Protein AF-A0AAU7XBS5-F1 (afdb_monomer)

Solvent-accessible surface area (backbone atoms only — not comparable to full-atom values): 9565 Å² total; per-residue (Å²): 135,87,84,81,79,91,78,88,81,84,84,88,83,81,81,91,76,91,73,89,73,78,77,72,75,70,88,70,73,75,81,77,74,79,76,62,47,60,92,91,38,36,8,32,18,42,87,87,66,48,69,37,46,34,74,40,34,39,83,64,14,34,89,61,38,73,74,49,20,49,81,36,81,52,36,74,56,55,81,70,43,71,57,20,38,37,39,20,84,89,46,68,73,46,65,70,28,26,49,76,75,42,65,2,28,28,34,81,87,74,43,65,39,47,71,92,43,35,53,80,63,23,36,68,46,44,53,58,60,26,44,75,70,60,53,66,93,80,34,48,27,61,67,50,36,52,52,54,58,68,68,47,81,78,85,126

Structure (mmCIF, N/CA/C/O backbone):
data_AF-A0AAU7XBS5-F1
#
_entry.id   AF-A0AAU7XBS5-F1
#
loop_
_atom_site.group_PDB
_atom_site.id
_atom_site.type_symbol
_atom_site.label_atom_id
_atom_site.label_alt_id
_atom_site.label_comp_id
_atom_site.label_asym_id
_atom_site.label_entity_id
_atom_site.label_seq_id
_atom_site.pdbx_PDB_ins_code
_atom_site.Cartn_x
_atom_site.Cartn_y
_atom_site.Cartn_z
_atom_site.occupancy
_atom_site.B_iso_or_equiv
_atom_site.auth_seq_id
_atom_site.auth_comp_id
_atom_site.auth_asym_id
_atom_site.auth_atom_id
_atom_site.pdbx_PDB_model_num
ATOM 1 N N . MET A 1 1 ? 39.151 36.891 -82.328 1.00 40.56 1 MET A N 1
ATOM 2 C CA . MET A 1 1 ? 38.455 35.587 -82.384 1.00 40.56 1 MET A CA 1
ATOM 3 C C . MET A 1 1 ? 39.120 34.637 -81.403 1.00 40.56 1 MET A C 1
ATOM 5 O O . MET A 1 1 ? 40.286 34.297 -81.570 1.00 40.56 1 MET A O 1
ATOM 9 N N . SER A 1 2 ? 38.404 34.318 -80.329 1.00 41.19 2 SER A N 1
ATOM 10 C CA . SER A 1 2 ? 38.830 33.485 -79.204 1.00 41.19 2 SER A CA 1
ATOM 11 C C . SER A 1 2 ? 39.140 32.050 -79.640 1.00 41.19 2 SER A C 1
ATOM 13 O O . SER A 1 2 ? 38.359 31.449 -80.374 1.00 41.19 2 SER A O 1
ATOM 15 N N . ARG A 1 3 ? 40.252 31.477 -79.166 1.00 49.91 3 ARG A N 1
ATOM 16 C CA . ARG A 1 3 ? 40.487 30.025 -79.229 1.00 49.91 3 ARG A CA 1
ATOM 17 C C . ARG A 1 3 ? 39.811 29.347 -78.037 1.00 49.91 3 ARG A C 1
ATOM 19 O O . ARG A 1 3 ? 40.033 29.784 -76.910 1.00 49.91 3 ARG A O 1
ATOM 26 N N . PRO A 1 4 ? 39.086 28.244 -78.267 1.00 50.53 4 PRO A N 1
ATOM 27 C CA . PRO A 1 4 ? 39.182 27.104 -77.351 1.00 50.53 4 PRO A CA 1
ATOM 28 C C . PRO A 1 4 ? 39.165 25.757 -78.132 1.00 50.53 4 PRO A C 1
ATOM 30 O O . PRO A 1 4 ? 39.199 25.759 -79.359 1.00 50.53 4 PRO A O 1
ATOM 33 N N . PRO A 1 5 ? 39.207 24.584 -77.477 1.00 49.72 5 PRO A N 1
ATOM 34 C CA . PRO A 1 5 ? 40.423 23.943 -76.988 1.00 49.72 5 PRO A CA 1
ATOM 35 C C . PRO A 1 5 ? 40.700 22.581 -77.666 1.00 49.72 5 PRO A C 1
ATOM 37 O O . PRO A 1 5 ? 39.800 21.902 -78.157 1.00 49.72 5 PRO A O 1
ATOM 40 N N . ARG A 1 6 ? 41.964 22.131 -77.631 1.00 49.50 6 ARG A N 1
ATOM 41 C CA . ARG A 1 6 ? 42.356 20.769 -78.041 1.00 49.50 6 ARG A CA 1
ATOM 42 C C . ARG A 1 6 ? 41.86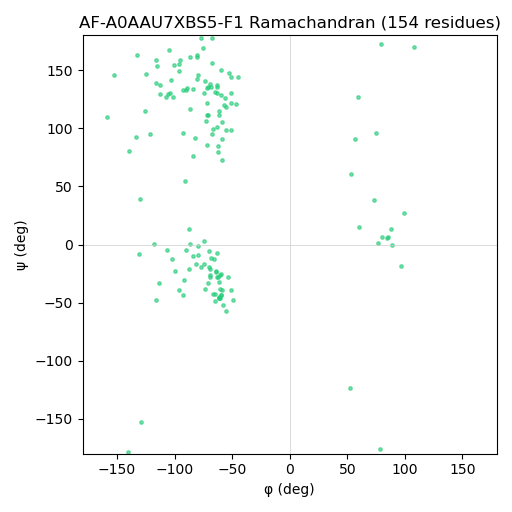6 19.751 -77.005 1.00 49.50 6 ARG A C 1
ATOM 44 O O . ARG A 1 6 ? 42.418 19.688 -75.909 1.00 49.50 6 ARG A O 1
ATOM 51 N N . ARG A 1 7 ? 40.889 18.914 -77.363 1.00 48.78 7 ARG A N 1
ATOM 52 C CA . ARG A 1 7 ? 40.600 17.664 -76.644 1.00 48.78 7 ARG A CA 1
ATOM 53 C C . ARG A 1 7 ? 41.488 16.558 -77.210 1.00 48.78 7 ARG A C 1
ATOM 55 O O . ARG A 1 7 ? 41.395 16.230 -78.389 1.00 48.78 7 ARG A O 1
ATOM 62 N N . ARG A 1 8 ? 42.369 16.008 -76.369 1.00 48.31 8 ARG A N 1
ATOM 63 C CA . ARG A 1 8 ? 43.066 14.750 -76.655 1.00 48.31 8 ARG A CA 1
ATOM 64 C C . ARG A 1 8 ? 42.055 13.616 -76.527 1.00 48.31 8 ARG A C 1
ATOM 66 O O . ARG A 1 8 ? 41.464 13.437 -75.468 1.00 48.31 8 ARG A O 1
ATOM 73 N N . ILE A 1 9 ? 41.888 12.875 -77.611 1.00 55.31 9 ILE A N 1
ATOM 74 C CA . ILE A 1 9 ? 41.248 11.564 -77.648 1.00 55.31 9 ILE A CA 1
ATOM 75 C C . ILE A 1 9 ? 42.388 10.563 -77.819 1.00 55.31 9 ILE A C 1
ATOM 77 O O . ILE A 1 9 ? 43.228 10.736 -78.702 1.00 55.31 9 ILE A O 1
ATOM 81 N N . SER A 1 10 ? 42.441 9.531 -76.984 1.00 47.09 10 SER A N 1
ATOM 82 C CA . SER A 1 10 ? 43.158 8.290 -77.286 1.00 47.09 10 SER A CA 1
ATOM 83 C C . SER A 1 10 ? 42.508 7.122 -76.538 1.00 47.09 10 SER A C 1
ATOM 85 O O . SER A 1 10 ? 41.927 7.350 -75.477 1.00 47.09 10 SER A O 1
ATOM 87 N N . PRO A 1 11 ? 42.510 5.920 -77.141 1.00 49.72 11 PRO A N 1
ATOM 88 C CA . PRO A 1 11 ? 41.296 5.121 -77.239 1.00 49.72 11 PRO A CA 1
ATOM 89 C C . PRO A 1 11 ? 41.570 3.675 -76.731 1.00 49.72 11 PRO A C 1
ATOM 91 O O . PRO A 1 11 ? 42.374 3.528 -75.814 1.00 49.72 11 PRO A O 1
ATOM 94 N N . PRO A 1 12 ? 40.874 2.613 -77.174 1.00 54.97 12 PRO A N 1
ATOM 95 C CA . PRO A 1 12 ? 40.149 1.724 -76.275 1.00 54.97 12 PRO A CA 1
ATOM 96 C C . PRO A 1 12 ? 40.762 0.317 -76.236 1.00 54.97 12 PRO A C 1
ATOM 98 O O . PRO A 1 12 ? 40.910 -0.325 -77.270 1.00 54.97 12 PRO A O 1
ATOM 101 N N . CYS A 1 13 ? 41.030 -0.229 -75.054 1.00 37.59 13 CYS A N 1
ATOM 102 C CA . CYS A 1 13 ? 41.366 -1.647 -74.932 1.00 37.59 13 CYS A CA 1
ATOM 103 C C . CYS A 1 13 ? 40.381 -2.352 -74.005 1.00 37.59 13 CYS A C 1
ATOM 105 O O . CYS A 1 13 ? 40.523 -2.340 -72.791 1.00 37.59 13 CYS A O 1
ATOM 107 N N . LEU A 1 14 ? 39.387 -2.938 -74.674 1.00 43.91 14 LEU A N 1
ATOM 108 C CA . LEU A 1 14 ? 38.898 -4.304 -74.504 1.00 43.91 14 LEU A CA 1
ATOM 109 C C . LEU A 1 14 ? 38.346 -4.774 -73.146 1.00 43.91 14 LEU A C 1
ATOM 111 O O . LEU A 1 14 ? 39.038 -4.860 -72.142 1.00 43.91 14 LEU A O 1
ATOM 115 N N . ALA A 1 15 ? 37.124 -5.300 -73.283 1.00 42.00 15 ALA A N 1
ATOM 116 C CA . ALA A 1 15 ? 36.500 -6.385 -72.529 1.00 42.00 15 ALA A CA 1
ATOM 117 C C . ALA A 1 15 ? 36.033 -6.033 -71.105 1.00 42.00 15 ALA A C 1
ATOM 119 O O . ALA A 1 15 ? 36.795 -5.974 -70.153 1.00 42.00 15 ALA A O 1
ATOM 120 N N . ALA A 1 16 ? 34.758 -5.688 -70.920 1.00 42.62 16 ALA A N 1
ATOM 121 C CA . ALA A 1 16 ? 33.634 -6.632 -70.875 1.00 42.62 16 ALA A CA 1
ATOM 122 C C . ALA A 1 16 ? 33.809 -7.718 -69.802 1.00 42.62 16 ALA A C 1
ATOM 124 O O . ALA A 1 16 ? 34.301 -8.805 -70.076 1.00 42.62 16 ALA A O 1
ATOM 125 N N . ALA A 1 17 ? 33.313 -7.436 -68.600 1.00 46.66 17 ALA A N 1
ATOM 126 C CA . ALA A 1 17 ? 32.669 -8.435 -67.757 1.00 46.66 17 ALA A CA 1
ATOM 127 C C . ALA A 1 17 ? 31.770 -7.712 -66.749 1.00 46.66 17 ALA A C 1
ATOM 129 O O . ALA A 1 17 ? 32.244 -7.036 -65.837 1.00 46.66 17 ALA A O 1
ATOM 130 N N . LEU A 1 18 ? 30.458 -7.852 -66.940 1.00 50.22 18 LEU A N 1
ATOM 131 C CA . LEU A 1 18 ? 29.449 -7.575 -65.927 1.00 50.22 18 LEU A CA 1
ATOM 132 C C . LEU A 1 18 ? 29.869 -8.220 -64.600 1.00 50.22 18 LEU A C 1
ATOM 134 O O . LEU A 1 18 ? 29.954 -9.443 -64.504 1.00 50.22 18 LEU A O 1
ATOM 138 N N . ARG A 1 19 ? 30.015 -7.413 -63.553 1.00 46.25 19 ARG A N 1
ATOM 139 C CA . ARG A 1 19 ? 29.714 -7.846 -62.190 1.00 46.25 19 ARG A CA 1
ATOM 140 C C . ARG A 1 19 ? 28.886 -6.759 -61.531 1.00 46.25 19 ARG A C 1
ATOM 142 O O . ARG A 1 19 ? 29.408 -5.808 -60.962 1.00 46.25 19 ARG A O 1
ATOM 149 N N . VAL A 1 20 ? 27.571 -6.926 -61.644 1.00 48.16 20 VAL A N 1
ATOM 150 C CA . VAL A 1 20 ? 26.597 -6.347 -60.720 1.00 48.16 20 VAL A CA 1
ATOM 151 C C . VAL A 1 20 ? 26.899 -6.962 -59.354 1.00 48.16 20 VAL A C 1
ATOM 153 O O . VAL A 1 20 ? 26.363 -8.003 -58.990 1.00 48.16 20 VAL A O 1
ATOM 156 N N . ALA A 1 21 ? 27.842 -6.372 -58.625 1.00 48.09 21 ALA A N 1
ATOM 157 C CA . ALA A 1 21 ? 27.981 -6.617 -57.204 1.00 48.09 21 ALA A CA 1
ATOM 158 C C . ALA A 1 21 ? 26.964 -5.701 -56.530 1.00 48.09 21 ALA A C 1
ATOM 160 O O . ALA A 1 21 ? 27.227 -4.525 -56.283 1.00 48.09 21 ALA A O 1
ATOM 161 N N . ALA A 1 22 ? 25.763 -6.239 -56.318 1.00 50.84 22 ALA A N 1
ATOM 162 C CA . ALA A 1 22 ? 24.807 -5.681 -55.383 1.00 50.84 22 ALA A CA 1
ATOM 163 C C . ALA A 1 22 ? 25.511 -5.591 -54.027 1.00 50.84 22 ALA A C 1
ATOM 165 O O . ALA A 1 22 ? 25.658 -6.586 -53.318 1.00 50.84 22 ALA A O 1
ATOM 166 N N . ILE A 1 23 ? 26.006 -4.401 -53.693 1.00 52.53 23 ILE A N 1
ATOM 167 C CA . ILE A 1 23 ? 26.434 -4.093 -52.340 1.00 52.53 23 ILE A CA 1
ATOM 168 C C . ILE A 1 23 ? 25.135 -3.986 -51.543 1.00 52.53 23 ILE A C 1
ATOM 170 O O . ILE A 1 23 ? 24.550 -2.914 -51.397 1.00 52.53 23 ILE A O 1
ATOM 174 N N . ALA A 1 24 ? 24.662 -5.137 -51.069 1.00 51.69 24 ALA A N 1
ATOM 175 C CA . ALA A 1 24 ? 23.805 -5.224 -49.906 1.00 51.69 24 ALA A CA 1
ATOM 176 C C . ALA A 1 24 ? 24.623 -4.685 -48.724 1.00 51.69 24 ALA A C 1
ATOM 178 O O . ALA A 1 24 ? 25.237 -5.439 -47.972 1.00 51.69 24 ALA A O 1
ATOM 179 N N . LEU A 1 25 ? 24.702 -3.354 -48.617 1.00 55.97 25 LEU A N 1
ATOM 180 C CA . LEU A 1 25 ? 25.064 -2.681 -47.378 1.00 55.97 25 LEU A CA 1
ATOM 181 C C . LEU A 1 25 ? 24.019 -3.138 -46.370 1.00 55.97 25 LEU A C 1
ATOM 183 O O . LEU A 1 25 ? 22.835 -2.827 -46.495 1.00 55.97 25 LEU A O 1
ATOM 187 N N . GLY A 1 26 ? 24.483 -4.022 -45.493 1.00 45.38 26 GLY A N 1
ATOM 188 C CA . GLY A 1 26 ? 23.661 -4.907 -44.704 1.00 45.38 26 GLY A CA 1
ATOM 189 C C . GLY A 1 26 ? 22.554 -4.163 -43.983 1.00 45.38 26 GLY A C 1
ATOM 190 O O . GLY A 1 26 ? 22.802 -3.326 -43.116 1.00 45.38 26 GLY A O 1
ATOM 191 N N . LEU A 1 27 ? 21.328 -4.585 -44.280 1.00 54.41 27 LEU A N 1
ATOM 192 C CA . LEU A 1 27 ? 20.261 -4.676 -43.296 1.00 54.41 27 LEU A CA 1
ATOM 193 C C . LEU A 1 27 ? 20.736 -5.630 -42.180 1.00 54.41 27 LEU A C 1
ATOM 195 O O . LEU A 1 27 ? 20.327 -6.780 -42.083 1.00 54.41 27 LEU A O 1
ATOM 199 N N . GLY A 1 28 ? 21.667 -5.162 -41.358 1.00 46.75 28 GLY A N 1
ATOM 200 C CA . GLY A 1 28 ? 22.003 -5.747 -40.073 1.00 46.75 28 GLY A CA 1
ATOM 201 C C . GLY A 1 28 ? 21.147 -5.086 -39.007 1.00 46.75 28 GLY A C 1
ATOM 202 O O . GLY A 1 28 ? 21.684 -4.527 -38.058 1.00 46.75 28 GLY A O 1
ATOM 203 N N . ILE A 1 29 ? 19.820 -5.093 -39.178 1.00 55.22 29 ILE A N 1
ATOM 204 C CA . ILE A 1 29 ? 18.934 -4.921 -38.029 1.00 55.22 29 ILE A CA 1
ATOM 205 C C . ILE A 1 29 ? 19.178 -6.178 -37.207 1.00 55.22 29 ILE A C 1
ATOM 207 O O . ILE A 1 29 ? 18.692 -7.255 -37.548 1.00 55.22 29 ILE A O 1
ATOM 211 N N . THR A 1 30 ? 20.012 -6.062 -36.177 1.00 51.22 30 THR A N 1
ATOM 212 C CA . THR A 1 30 ? 20.132 -7.069 -35.130 1.00 51.22 30 THR A CA 1
ATOM 213 C C . THR A 1 30 ? 18.757 -7.214 -34.488 1.00 51.22 30 THR A C 1
ATOM 215 O O . THR A 1 30 ? 18.389 -6.479 -33.572 1.00 51.22 30 THR A O 1
ATOM 218 N N . LEU A 1 31 ? 17.967 -8.131 -35.035 1.00 50.53 31 LEU A N 1
ATOM 219 C CA . LEU A 1 31 ? 16.797 -8.701 -34.399 1.00 50.53 31 LEU A CA 1
ATOM 220 C C . LEU A 1 31 ? 17.253 -9.313 -33.069 1.00 50.53 31 LEU A C 1
ATOM 222 O O . LEU A 1 31 ? 18.092 -10.210 -33.060 1.00 50.53 31 LEU A O 1
ATOM 226 N N . GLY A 1 32 ? 16.686 -8.833 -31.960 1.00 44.16 32 GLY A N 1
ATOM 227 C CA . GLY A 1 32 ? 16.636 -9.604 -30.717 1.00 44.16 32 GLY A CA 1
ATOM 228 C C . GLY A 1 32 ? 17.679 -9.294 -29.646 1.00 44.16 32 GLY A C 1
ATOM 229 O O . GLY A 1 32 ? 17.960 -10.165 -28.829 1.00 44.16 32 GLY A O 1
ATOM 230 N N . GLY A 1 33 ? 18.213 -8.072 -29.577 1.00 48.03 33 GLY A N 1
ATOM 231 C CA . GLY A 1 33 ? 18.714 -7.585 -28.292 1.00 48.03 33 GLY A CA 1
ATOM 232 C C . GLY A 1 33 ? 17.530 -7.496 -27.335 1.00 48.03 33 GLY A C 1
ATOM 233 O O . GLY A 1 33 ? 16.721 -6.581 -27.458 1.00 48.03 33 GLY A O 1
ATOM 234 N N . ALA A 1 34 ? 17.382 -8.481 -26.449 1.00 55.91 34 ALA A N 1
ATOM 235 C CA . ALA A 1 34 ? 16.508 -8.400 -25.290 1.00 55.91 34 ALA A CA 1
ATOM 236 C C . ALA A 1 34 ? 16.854 -7.098 -24.559 1.00 55.91 34 ALA A C 1
ATOM 238 O O . ALA A 1 34 ? 17.891 -7.005 -23.906 1.00 55.91 34 ALA A O 1
ATOM 239 N N . PHE A 1 35 ? 16.063 -6.050 -24.791 1.00 62.56 35 PHE A N 1
ATOM 240 C CA . PHE A 1 35 ? 16.293 -4.747 -24.190 1.00 62.56 35 PHE A CA 1
ATOM 241 C C . PHE A 1 35 ? 16.047 -4.912 -22.704 1.00 62.56 35 PHE A C 1
ATOM 243 O O . PHE A 1 35 ? 14.888 -4.876 -22.292 1.00 62.56 35 PHE A O 1
ATOM 250 N N . ALA A 1 36 ? 17.115 -5.152 -21.943 1.00 77.12 36 ALA A N 1
ATOM 251 C CA . ALA A 1 36 ? 17.074 -5.166 -20.493 1.00 77.12 36 ALA A CA 1
ATOM 252 C C . ALA A 1 36 ? 16.265 -3.959 -20.009 1.00 77.12 36 ALA A C 1
ATOM 254 O O . ALA A 1 36 ? 16.292 -2.891 -20.635 1.00 77.12 36 ALA A O 1
ATOM 255 N N . CYS A 1 37 ? 15.519 -4.137 -18.926 1.00 84.69 37 CYS A N 1
ATOM 256 C CA . CYS A 1 37 ? 14.775 -3.031 -18.345 1.00 84.69 37 CYS A CA 1
ATOM 257 C C . CYS A 1 37 ? 15.685 -1.817 -18.082 1.00 84.69 37 CYS A C 1
ATOM 259 O O . CYS A 1 37 ? 16.881 -1.958 -17.826 1.00 84.69 37 CYS A O 1
ATOM 261 N N . GLU A 1 38 ? 15.109 -0.617 -18.212 1.00 82.69 38 GLU A N 1
ATOM 262 C CA . GLU A 1 38 ? 15.839 0.654 -18.163 1.00 82.69 38 GLU A CA 1
ATOM 263 C C . GLU A 1 38 ? 16.750 0.765 -16.928 1.00 82.69 38 GLU A C 1
ATOM 265 O O . GLU A 1 38 ? 16.405 0.312 -15.835 1.00 82.69 38 GLU A O 1
ATOM 270 N N . ALA A 1 39 ? 17.910 1.407 -17.093 1.00 76.94 39 ALA A N 1
ATOM 271 C CA . ALA A 1 39 ? 18.829 1.664 -15.992 1.00 76.94 39 ALA A CA 1
ATOM 272 C C . ALA A 1 39 ? 18.131 2.446 -14.862 1.00 76.94 39 ALA A C 1
ATOM 274 O O . ALA A 1 39 ? 17.560 3.511 -15.086 1.00 76.94 39 ALA A O 1
ATOM 275 N N . GLY A 1 40 ? 18.190 1.915 -13.639 1.00 78.88 40 GLY A N 1
ATOM 276 C CA . GLY A 1 40 ? 17.519 2.492 -12.471 1.00 78.88 40 GLY A CA 1
ATOM 277 C C . GLY A 1 40 ? 16.086 2.001 -12.251 1.00 78.88 40 GLY A C 1
ATOM 27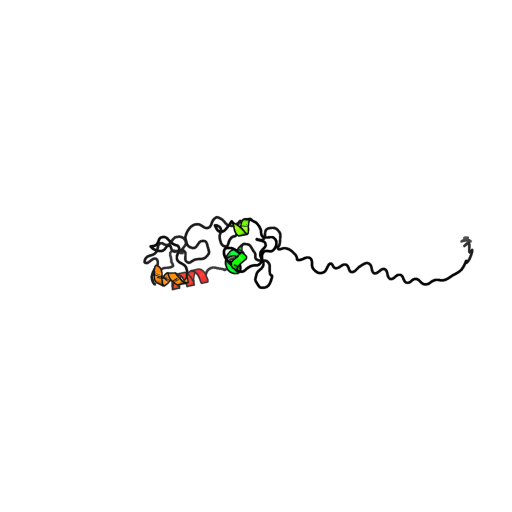8 O O . GLY A 1 40 ? 15.468 2.417 -11.274 1.00 78.88 40 GLY A O 1
ATOM 279 N N . ALA A 1 41 ? 15.553 1.116 -13.099 1.00 87.94 41 ALA A N 1
ATOM 280 C CA . ALA A 1 41 ? 14.372 0.306 -12.802 1.00 87.94 41 ALA A CA 1
ATOM 281 C C . ALA A 1 41 ? 14.759 -0.917 -11.940 1.00 87.94 41 ALA A C 1
ATOM 283 O O . ALA A 1 41 ? 15.930 -1.289 -11.900 1.00 87.94 41 ALA A O 1
ATOM 284 N N . PRO A 1 42 ? 13.802 -1.597 -11.283 1.00 89.88 42 PRO A N 1
ATOM 285 C CA . PRO A 1 42 ? 14.113 -2.766 -10.460 1.00 89.88 42 PRO A CA 1
ATOM 286 C C . PRO A 1 42 ? 14.592 -3.986 -11.263 1.00 89.88 42 PRO A C 1
ATOM 288 O O . PRO A 1 42 ? 15.072 -4.934 -10.654 1.00 89.88 42 PRO A O 1
ATOM 291 N N . GLY A 1 43 ? 14.464 -3.985 -12.596 1.00 91.38 43 GLY A N 1
ATOM 292 C CA . GLY A 1 43 ? 14.954 -5.068 -13.460 1.00 91.38 43 GLY A CA 1
ATOM 293 C C . GLY A 1 43 ? 14.114 -6.347 -13.394 1.00 91.38 43 GLY A C 1
ATOM 294 O O . GLY A 1 43 ? 14.648 -7.451 -13.394 1.00 91.38 43 GLY A O 1
ATOM 295 N N . TRP A 1 44 ? 12.788 -6.205 -13.308 1.00 92.38 44 TRP A N 1
ATOM 296 C CA . TRP A 1 44 ? 11.838 -7.323 -13.304 1.00 92.38 44 TRP A CA 1
ATOM 297 C C . TRP A 1 44 ? 10.794 -7.152 -14.398 1.00 92.38 44 TRP A C 1
ATOM 299 O O . TRP A 1 44 ? 10.378 -6.030 -14.697 1.00 92.38 44 TRP A O 1
ATOM 309 N N . ARG A 1 45 ? 10.338 -8.271 -14.961 1.00 93.19 45 ARG A N 1
ATOM 310 C CA . ARG A 1 45 ? 9.264 -8.319 -15.955 1.00 93.19 45 ARG A CA 1
ATOM 311 C C . ARG A 1 45 ? 8.030 -9.002 -15.405 1.00 93.19 45 ARG A C 1
ATOM 313 O O . ARG A 1 45 ? 8.137 -10.039 -14.757 1.00 93.19 45 ARG A O 1
ATOM 320 N N . ASP A 1 46 ? 6.879 -8.421 -15.703 1.00 93.25 46 ASP A N 1
ATOM 321 C CA . ASP A 1 46 ? 5.586 -9.041 -15.438 1.00 93.25 46 ASP A CA 1
ATOM 322 C C . ASP A 1 46 ? 5.356 -10.292 -16.313 1.00 93.25 46 ASP A C 1
ATOM 324 O O . ASP A 1 46 ? 6.167 -10.650 -17.170 1.00 93.25 46 ASP A O 1
ATOM 328 N N . ASP A 1 47 ? 4.222 -10.948 -16.099 1.00 91.25 47 ASP A N 1
ATOM 329 C CA . ASP A 1 47 ? 3.745 -12.105 -16.859 1.00 91.25 47 ASP A CA 1
ATOM 330 C C . ASP A 1 47 ? 3.529 -11.823 -18.358 1.00 91.25 47 ASP A C 1
ATOM 332 O O . ASP A 1 47 ? 3.649 -12.725 -19.187 1.00 91.25 47 ASP A O 1
ATOM 336 N N . ALA A 1 48 ? 3.259 -10.569 -18.717 1.00 90.25 48 ALA A N 1
ATOM 337 C CA . ALA A 1 48 ? 3.139 -10.101 -20.094 1.00 90.25 48 ALA A CA 1
ATOM 338 C C . ALA A 1 48 ? 4.490 -9.690 -20.724 1.00 90.25 48 ALA A C 1
ATOM 340 O O . ALA A 1 48 ? 4.528 -9.277 -21.884 1.00 90.25 48 ALA A O 1
ATOM 341 N N . GLY A 1 49 ? 5.602 -9.806 -19.992 1.00 90.44 49 GLY A N 1
ATOM 342 C CA . GLY A 1 49 ? 6.944 -9.445 -20.442 1.00 90.44 49 GLY A CA 1
ATOM 343 C C . GLY A 1 49 ? 7.279 -7.950 -20.371 1.00 90.44 49 GLY A C 1
ATOM 344 O O . GLY A 1 49 ? 8.364 -7.564 -20.823 1.00 90.44 49 GLY A O 1
ATOM 345 N N . HIS A 1 50 ? 6.420 -7.094 -19.807 1.00 92.44 50 HIS A N 1
ATOM 346 C CA . HIS A 1 50 ? 6.735 -5.675 -19.632 1.00 92.44 50 HIS A CA 1
ATOM 347 C C . HIS A 1 50 ? 7.604 -5.440 -18.401 1.00 92.44 50 HIS A C 1
ATOM 349 O O . HIS A 1 50 ? 7.399 -6.033 -17.342 1.00 92.44 50 HIS A O 1
ATOM 355 N N . CYS A 1 51 ? 8.534 -4.495 -18.527 1.00 92.44 51 CYS A N 1
ATOM 356 C CA . CYS A 1 51 ? 9.340 -4.032 -17.410 1.00 92.44 51 CYS A CA 1
ATOM 357 C C . CYS A 1 51 ? 8.475 -3.383 -16.329 1.00 92.44 51 CYS A C 1
ATOM 359 O O . CYS A 1 51 ? 7.656 -2.500 -16.595 1.00 92.44 51 CYS A O 1
ATOM 361 N N . VAL A 1 52 ? 8.687 -3.817 -15.095 1.00 91.38 52 VAL A N 1
ATOM 362 C CA . VAL A 1 52 ? 8.002 -3.317 -13.911 1.00 91.38 52 VAL A CA 1
ATOM 363 C C . VAL A 1 52 ? 8.795 -2.148 -13.342 1.00 91.38 52 VAL A C 1
ATOM 365 O O . VAL A 1 52 ? 10.013 -2.210 -13.202 1.00 91.38 52 VAL A O 1
ATOM 368 N N . THR A 1 53 ? 8.106 -1.057 -13.014 1.00 90.94 53 THR A N 1
ATOM 369 C CA . THR A 1 53 ? 8.727 0.087 -12.328 1.00 90.94 53 THR A CA 1
ATOM 370 C C . THR A 1 53 ? 8.844 -0.174 -10.829 1.00 90.94 53 THR A C 1
ATOM 372 O O . THR A 1 53 ? 8.089 -0.969 -10.272 1.00 90.94 53 THR A O 1
ATOM 375 N N . TRP A 1 54 ? 9.709 0.566 -10.134 1.00 87.88 54 TRP A N 1
ATOM 376 C CA . TRP A 1 54 ? 9.824 0.491 -8.673 1.00 87.88 54 TRP A CA 1
ATOM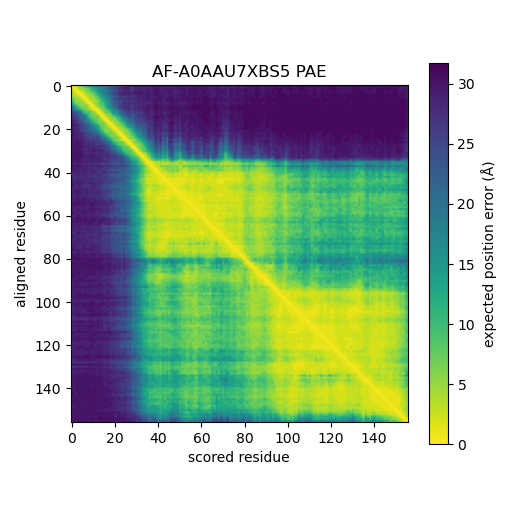 377 C C . TRP A 1 54 ? 8.483 0.623 -7.944 1.00 87.88 54 TRP A C 1
ATOM 379 O O . TRP A 1 54 ? 8.209 -0.124 -7.019 1.00 87.88 54 TRP A O 1
ATOM 389 N N . ARG A 1 55 ? 7.592 1.505 -8.411 1.00 84.62 55 ARG A N 1
ATOM 390 C CA . ARG A 1 55 ? 6.260 1.713 -7.813 1.00 84.62 55 ARG A CA 1
ATOM 391 C C . ARG A 1 55 ? 5.307 0.531 -8.003 1.00 84.62 55 ARG A C 1
ATOM 393 O O . ARG A 1 55 ? 4.296 0.442 -7.313 1.00 84.62 55 ARG A O 1
ATOM 400 N N . GLN A 1 56 ? 5.571 -0.312 -8.990 1.00 88.00 56 GLN A N 1
ATOM 401 C CA . GLN A 1 56 ? 4.734 -1.447 -9.359 1.00 88.00 56 GLN A CA 1
ATOM 402 C C . GLN A 1 56 ? 5.306 -2.774 -8.855 1.00 88.00 56 GLN A C 1
ATOM 404 O O . GLN A 1 56 ? 4.595 -3.771 -8.907 1.00 88.00 56 GLN A O 1
ATOM 409 N N . LEU A 1 57 ? 6.557 -2.792 -8.387 1.00 88.94 57 LEU A N 1
ATOM 410 C CA . LEU A 1 57 ? 7.290 -4.008 -8.053 1.00 88.94 57 LEU A CA 1
ATOM 411 C C . LEU A 1 57 ? 6.529 -4.867 -7.039 1.00 88.94 57 LEU A C 1
ATOM 413 O O . LEU A 1 57 ? 6.177 -5.999 -7.347 1.00 88.94 57 LEU A O 1
ATOM 417 N N . GLU A 1 58 ? 6.195 -4.313 -5.872 1.00 86.12 58 GLU A N 1
ATOM 418 C CA . GLU A 1 58 ? 5.481 -5.058 -4.823 1.00 86.12 58 GLU A CA 1
ATOM 419 C C . GLU A 1 58 ? 4.094 -5.538 -5.287 1.00 86.12 58 GLU A C 1
ATOM 421 O O . GLU A 1 58 ? 3.756 -6.704 -5.104 1.00 86.12 58 GLU A O 1
ATOM 426 N N . ASP A 1 59 ? 3.311 -4.668 -5.934 1.00 86.31 59 ASP A N 1
ATOM 427 C CA . ASP A 1 59 ? 1.929 -4.978 -6.326 1.00 86.31 59 ASP A CA 1
ATOM 428 C C . ASP A 1 59 ? 1.847 -6.000 -7.474 1.00 86.31 59 ASP A C 1
ATOM 430 O O . ASP A 1 59 ? 0.891 -6.773 -7.539 1.00 86.31 59 ASP A O 1
ATOM 434 N N . ARG A 1 60 ? 2.810 -5.986 -8.406 1.00 90.56 60 ARG A N 1
ATOM 435 C CA . ARG A 1 60 ? 2.793 -6.844 -9.604 1.00 90.56 60 ARG A CA 1
ATOM 436 C C . ARG A 1 60 ? 3.605 -8.119 -9.434 1.00 90.56 60 ARG A C 1
ATOM 438 O O . ARG A 1 60 ? 3.192 -9.162 -9.921 1.00 90.56 60 ARG A O 1
ATOM 445 N N . CYS A 1 61 ? 4.750 -8.022 -8.767 1.00 90.56 61 CYS A N 1
ATOM 446 C CA . CYS A 1 61 ? 5.713 -9.112 -8.644 1.00 90.56 61 CYS A CA 1
ATOM 447 C C . CYS A 1 61 ? 5.615 -9.844 -7.303 1.00 90.56 61 CYS A C 1
ATOM 449 O O . CYS A 1 61 ? 6.006 -11.007 -7.206 1.00 90.56 61 CYS A O 1
ATOM 451 N N . GLY A 1 62 ? 5.067 -9.188 -6.277 1.00 85.94 62 GLY A N 1
ATOM 452 C CA . GLY A 1 62 ? 5.054 -9.696 -4.911 1.00 85.94 62 GLY A CA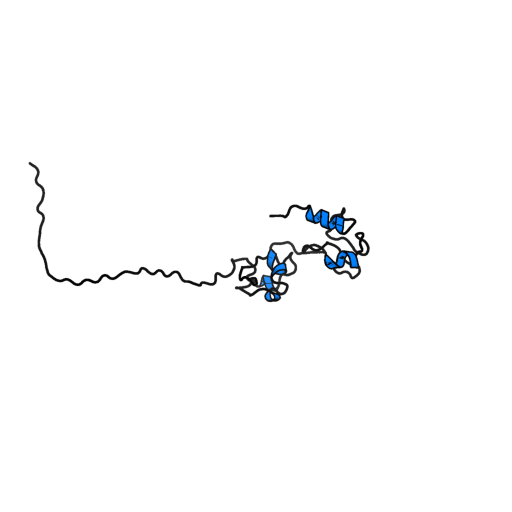 1
ATOM 453 C C . GLY A 1 62 ? 6.390 -9.509 -4.191 1.00 85.94 62 GLY A C 1
ATOM 454 O O . GLY A 1 62 ? 7.327 -8.887 -4.692 1.00 85.94 62 GLY A O 1
ATOM 455 N N . ILE A 1 63 ? 6.458 -10.039 -2.969 1.00 82.88 63 ILE A N 1
ATOM 456 C CA . ILE A 1 63 ? 7.667 -10.061 -2.139 1.00 82.88 63 ILE A CA 1
ATOM 457 C C . ILE A 1 63 ? 7.914 -11.521 -1.733 1.00 82.88 63 ILE A C 1
ATOM 459 O O . ILE A 1 63 ? 7.105 -12.062 -0.975 1.00 82.88 63 ILE A O 1
ATOM 463 N N . PRO A 1 64 ? 9.015 -12.153 -2.180 1.00 85.00 64 PRO A N 1
ATOM 464 C CA . PRO A 1 64 ? 10.047 -11.614 -3.078 1.00 85.00 64 PRO A CA 1
ATOM 465 C C . PRO A 1 64 ? 9.523 -11.365 -4.512 1.00 85.00 64 PRO A C 1
ATOM 467 O O . PRO A 1 64 ? 8.563 -12.026 -4.910 1.00 85.00 64 PRO A O 1
ATOM 470 N N . PRO A 1 65 ? 10.135 -10.470 -5.316 1.00 87.00 65 PRO A N 1
ATOM 471 C CA . PRO A 1 65 ? 9.661 -10.167 -6.678 1.00 87.00 65 PRO A CA 1
ATOM 472 C C . PRO A 1 65 ? 9.641 -11.375 -7.626 1.00 87.00 65 PRO A C 1
ATOM 474 O O . PRO A 1 65 ? 8.832 -11.441 -8.550 1.00 87.00 65 PRO A O 1
ATOM 477 N N . SER A 1 66 ? 10.474 -12.380 -7.359 1.00 88.38 66 SER A N 1
ATOM 478 C CA . SER A 1 66 ? 10.467 -13.660 -8.073 1.00 88.38 66 SER A CA 1
ATOM 479 C C . SER A 1 66 ? 9.179 -14.470 -7.907 1.00 88.38 66 SER A C 1
ATOM 481 O O . SER A 1 66 ? 9.022 -15.489 -8.574 1.00 88.38 66 SER A O 1
ATOM 483 N N . THR A 1 67 ? 8.252 -14.045 -7.042 1.00 89.81 67 THR A N 1
ATOM 484 C CA . THR A 1 67 ? 6.970 -14.734 -6.842 1.00 89.81 67 THR A CA 1
ATOM 485 C C . THR A 1 67 ? 6.105 -14.688 -8.103 1.00 89.81 67 THR A C 1
ATOM 487 O O . THR A 1 67 ? 5.497 -15.696 -8.462 1.00 89.81 67 THR A O 1
ATOM 490 N N . HIS A 1 68 ? 6.049 -13.537 -8.780 1.00 90.56 68 HIS A N 1
ATOM 491 C CA . HIS A 1 68 ? 5.198 -13.344 -9.962 1.00 90.56 68 HIS A CA 1
ATOM 492 C C . HIS A 1 68 ? 5.910 -12.718 -11.162 1.00 90.56 68 HIS A C 1
ATOM 494 O O . HIS A 1 68 ? 5.328 -12.672 -12.243 1.00 90.56 68 HIS A O 1
ATOM 500 N N . CYS A 1 69 ? 7.148 -12.255 -11.002 1.00 93.25 69 CYS A N 1
ATOM 501 C CA . CYS A 1 69 ? 7.908 -11.648 -12.086 1.00 93.25 69 CYS A CA 1
ATOM 502 C C . CYS A 1 69 ? 9.148 -12.460 -12.453 1.00 93.25 69 CYS A C 1
ATOM 504 O O . CYS A 1 69 ? 9.734 -13.163 -11.631 1.00 93.25 69 CYS A O 1
ATOM 506 N N . THR A 1 70 ? 9.570 -12.313 -13.707 1.00 93.12 70 THR A N 1
A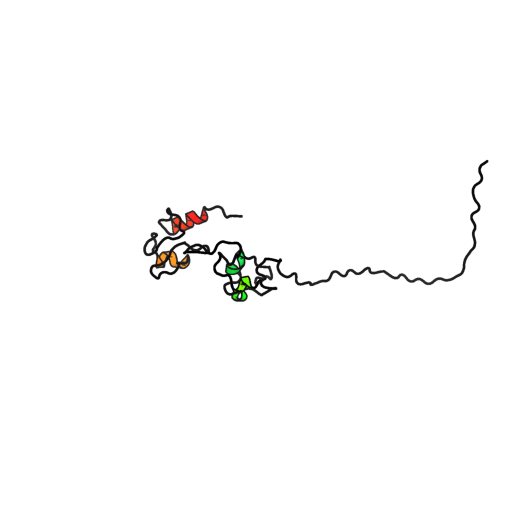TOM 507 C CA . THR A 1 70 ? 10.816 -12.892 -14.222 1.00 93.12 70 THR A CA 1
ATOM 508 C C . THR A 1 70 ? 11.947 -11.868 -14.083 1.00 93.12 70 THR A C 1
ATOM 510 O O . THR A 1 70 ? 11.738 -10.705 -14.445 1.00 93.12 70 THR A O 1
ATOM 513 N N . PRO A 1 71 ? 13.129 -12.250 -13.566 1.00 90.81 71 PRO A N 1
ATOM 514 C CA . PRO A 1 71 ? 14.252 -11.328 -13.444 1.00 90.81 71 PRO A CA 1
ATOM 515 C C . PRO A 1 71 ? 14.803 -10.960 -14.826 1.00 90.81 71 PRO A C 1
ATOM 517 O O . PRO A 1 71 ? 14.969 -11.819 -15.691 1.00 90.81 71 PRO A O 1
ATOM 520 N N . ASP A 1 72 ? 15.119 -9.684 -15.015 1.00 89.12 72 ASP A N 1
ATOM 521 C CA . ASP A 1 72 ? 15.744 -9.140 -16.218 1.00 89.12 72 ASP A CA 1
ATOM 522 C C . ASP A 1 72 ? 16.791 -8.094 -15.824 1.00 89.12 72 ASP A C 1
ATOM 524 O O . ASP A 1 72 ? 16.534 -6.889 -15.812 1.00 89.12 72 ASP A O 1
ATOM 528 N N . ASN A 1 73 ? 17.968 -8.599 -15.445 1.00 87.75 73 ASN A N 1
ATOM 529 C CA . ASN A 1 73 ? 19.036 -7.837 -14.801 1.00 87.75 73 ASN A CA 1
ATOM 530 C C . ASN A 1 73 ? 18.540 -7.069 -13.552 1.00 87.75 73 ASN A C 1
ATOM 532 O O . ASN A 1 73 ? 18.582 -5.836 -13.532 1.00 87.75 73 ASN A O 1
ATOM 536 N N . PRO A 1 74 ? 18.028 -7.789 -12.532 1.00 86.38 74 PRO A N 1
ATOM 537 C CA . PRO A 1 74 ? 17.422 -7.174 -11.361 1.00 86.38 74 PRO A CA 1
ATOM 538 C C . PRO A 1 74 ? 18.436 -6.343 -10.575 1.00 86.38 74 PRO A C 1
ATOM 540 O O . PRO A 1 74 ? 19.570 -6.767 -10.342 1.00 86.38 74 PRO A O 1
ATOM 543 N N . ASP A 1 75 ? 18.010 -5.164 -10.128 1.00 85.94 75 ASP A N 1
ATOM 544 C CA . ASP A 1 75 ? 18.796 -4.360 -9.195 1.00 85.94 75 ASP A CA 1
ATOM 545 C C . ASP A 1 75 ? 18.896 -5.124 -7.857 1.00 85.94 75 ASP A C 1
ATOM 547 O O . ASP A 1 75 ? 17.857 -5.560 -7.349 1.00 85.94 75 ASP A O 1
ATOM 551 N N . PRO A 1 76 ? 20.081 -5.284 -7.236 1.00 83.12 76 PRO A N 1
ATOM 552 C CA . PRO A 1 76 ? 20.211 -5.924 -5.921 1.00 83.12 76 PRO A CA 1
ATOM 553 C C . PRO A 1 76 ? 19.314 -5.305 -4.833 1.00 83.12 76 PRO A C 1
ATOM 555 O O . PRO A 1 76 ? 18.890 -5.979 -3.887 1.00 83.12 76 PRO A O 1
ATOM 558 N N . ALA A 1 77 ? 18.986 -4.019 -4.966 1.00 80.62 77 ALA A N 1
ATOM 559 C CA . ALA A 1 77 ? 18.042 -3.325 -4.107 1.00 80.62 77 ALA A CA 1
ATOM 560 C C . ALA A 1 77 ? 16.620 -3.904 -4.200 1.00 80.62 77 ALA A C 1
ATOM 562 O O . ALA A 1 77 ? 15.887 -3.859 -3.220 1.00 80.62 77 ALA A O 1
ATOM 563 N N . SER A 1 78 ? 16.223 -4.491 -5.331 1.00 80.38 78 SER A N 1
ATOM 564 C CA . SER A 1 78 ? 14.877 -5.050 -5.523 1.00 80.38 78 SER A CA 1
ATOM 565 C C . SER A 1 78 ? 14.616 -6.304 -4.681 1.00 80.38 78 SER A C 1
ATOM 567 O O . SER A 1 78 ? 13.476 -6.561 -4.298 1.00 80.38 78 SER A O 1
ATOM 569 N N . GLU A 1 79 ? 15.665 -7.049 -4.327 1.00 74.44 79 GLU A N 1
ATOM 570 C CA . GLU A 1 79 ? 15.569 -8.231 -3.461 1.00 74.44 79 GLU A CA 1
ATOM 571 C C . GLU A 1 79 ? 15.658 -7.882 -1.967 1.00 74.44 79 GLU A C 1
ATOM 573 O O . GLU A 1 79 ? 15.212 -8.652 -1.116 1.00 74.44 79 GLU A O 1
ATOM 578 N N . THR A 1 80 ? 16.224 -6.717 -1.634 1.00 72.12 80 THR A N 1
ATOM 579 C CA . THR A 1 80 ? 16.594 -6.347 -0.257 1.00 72.12 80 THR A CA 1
ATOM 580 C C . THR A 1 80 ? 15.778 -5.184 0.316 1.00 72.12 80 THR A C 1
ATOM 582 O O . THR A 1 80 ? 15.492 -5.162 1.518 1.00 72.12 80 THR A O 1
ATOM 585 N N . LEU A 1 81 ? 15.359 -4.219 -0.507 1.00 64.94 81 LEU A N 1
ATOM 586 C CA . LEU A 1 81 ? 14.620 -3.029 -0.082 1.00 64.94 81 LEU A CA 1
ATOM 587 C C . LEU A 1 81 ? 13.110 -3.259 -0.167 1.00 64.94 81 LEU A C 1
ATOM 589 O O . LEU A 1 81 ? 12.472 -3.044 -1.190 1.00 64.94 81 LEU A O 1
ATOM 593 N N . VAL A 1 82 ? 12.516 -3.635 0.966 1.00 62.34 82 VAL A N 1
ATOM 594 C CA . VAL A 1 82 ? 11.050 -3.779 1.101 1.00 62.34 82 VAL A CA 1
ATOM 595 C C . VAL A 1 82 ? 10.444 -2.820 2.134 1.00 62.34 82 VAL A C 1
ATOM 597 O O . VAL A 1 82 ? 9.233 -2.818 2.387 1.00 62.34 82 VAL A O 1
ATOM 600 N N . ALA A 1 83 ? 11.298 -2.001 2.755 1.00 63.06 83 ALA A N 1
ATOM 601 C CA . ALA A 1 83 ? 10.922 -1.055 3.801 1.00 63.06 83 ALA A CA 1
ATOM 602 C C . ALA A 1 83 ? 10.389 0.278 3.254 1.00 63.06 83 ALA A C 1
ATOM 604 O O . ALA A 1 83 ? 9.883 1.089 4.027 1.00 63.06 83 ALA A O 1
ATOM 605 N N . THR A 1 84 ? 10.494 0.534 1.952 1.00 65.31 84 THR A N 1
ATOM 606 C CA . THR A 1 84 ? 9.938 1.727 1.309 1.00 65.31 84 THR A CA 1
ATOM 607 C C . THR A 1 84 ? 8.551 1.441 0.722 1.00 65.31 84 THR A C 1
ATOM 609 O O . THR A 1 84 ? 8.185 0.279 0.509 1.00 65.31 84 THR A O 1
ATOM 612 N N . PRO A 1 85 ? 7.718 2.471 0.496 1.00 70.88 85 PRO A N 1
ATOM 613 C CA . PRO A 1 85 ? 6.422 2.298 -0.147 1.00 70.88 85 PRO A CA 1
ATOM 614 C C . PRO A 1 85 ? 6.565 1.609 -1.510 1.00 70.88 85 PRO A C 1
ATOM 616 O O . PRO A 1 85 ? 7.200 2.144 -2.416 1.00 70.88 85 PRO A O 1
ATOM 619 N N . LYS A 1 86 ? 5.952 0.428 -1.647 1.00 74.12 86 LYS A N 1
ATOM 620 C CA . LYS A 1 86 ? 5.926 -0.389 -2.872 1.00 74.12 86 LYS A CA 1
ATOM 621 C C . LYS A 1 86 ? 7.296 -0.839 -3.399 1.00 74.12 86 LYS A C 1
ATOM 623 O O . LYS A 1 86 ? 7.378 -1.281 -4.538 1.00 74.12 86 LYS A O 1
ATOM 628 N N . GLY A 1 87 ? 8.345 -0.736 -2.579 1.00 75.38 87 GLY A N 1
ATOM 629 C CA . GLY A 1 87 ? 9.724 -1.031 -2.970 1.00 75.38 87 GLY A CA 1
ATOM 630 C C . GLY A 1 87 ? 10.464 0.137 -3.627 1.00 75.38 87 GLY A C 1
ATOM 631 O O . GLY A 1 87 ? 11.587 -0.056 -4.061 1.00 75.38 87 GLY A O 1
ATOM 632 N N . ASP A 1 88 ? 9.892 1.346 -3.691 1.00 80.06 88 ASP A N 1
ATOM 633 C CA . ASP A 1 88 ? 10.549 2.507 -4.312 1.00 80.06 88 ASP A CA 1
ATOM 634 C C . ASP A 1 88 ? 11.727 3.026 -3.463 1.00 80.06 88 ASP A C 1
ATOM 636 O O . ASP A 1 88 ? 11.487 3.560 -2.379 1.00 80.06 88 ASP A O 1
ATOM 640 N N . PRO A 1 89 ? 12.995 2.896 -3.901 1.00 77.81 89 PRO A N 1
ATOM 641 C CA . PRO A 1 89 ? 14.155 3.299 -3.105 1.00 77.81 89 PRO A CA 1
ATOM 642 C C . PRO A 1 89 ? 14.285 4.821 -2.964 1.00 77.81 89 PRO A C 1
ATOM 644 O O . PRO A 1 89 ? 14.955 5.295 -2.049 1.00 77.81 89 PRO A O 1
ATOM 647 N N . SER A 1 90 ? 13.642 5.593 -3.847 1.00 78.06 90 SER A N 1
ATOM 648 C CA . SER A 1 90 ? 13.615 7.056 -3.770 1.00 78.06 90 SER A CA 1
ATOM 649 C C . SER A 1 90 ? 12.566 7.575 -2.783 1.00 78.06 90 SER A C 1
ATOM 651 O O . SER A 1 90 ? 12.622 8.731 -2.355 1.00 78.06 90 SER A O 1
ATOM 653 N N . ALA A 1 91 ? 11.610 6.726 -2.399 1.00 75.69 91 ALA A N 1
ATOM 654 C CA . ALA A 1 91 ? 10.580 7.075 -1.441 1.00 75.69 91 ALA A CA 1
ATOM 655 C C . ALA A 1 91 ? 11.115 6.996 0.003 1.00 75.69 91 ALA A C 1
ATOM 657 O O . ALA A 1 91 ? 11.924 6.125 0.332 1.00 75.69 91 ALA A O 1
ATOM 658 N N . PRO A 1 92 ? 10.648 7.876 0.911 1.00 76.94 92 PRO A N 1
ATOM 659 C CA . PRO A 1 92 ? 11.038 7.808 2.313 1.00 76.94 92 PRO A CA 1
ATOM 660 C C . PRO A 1 92 ? 10.634 6.455 2.923 1.00 76.94 92 PRO A C 1
ATOM 662 O O . PRO A 1 92 ? 9.609 5.892 2.525 1.00 76.94 92 PRO A O 1
ATOM 665 N N . PRO A 1 93 ? 11.378 5.942 3.924 1.00 76.56 93 PRO A N 1
ATOM 666 C CA . PRO A 1 93 ? 11.036 4.696 4.595 1.00 76.56 93 PRO A CA 1
ATOM 667 C C . PRO A 1 93 ? 9.582 4.686 5.066 1.00 76.56 93 PRO A C 1
ATOM 669 O O . PRO A 1 93 ? 9.108 5.606 5.738 1.00 76.56 93 PRO A O 1
ATOM 672 N N . CYS A 1 94 ? 8.883 3.615 4.725 1.00 78.12 94 CYS A N 1
ATOM 673 C CA . CYS A 1 94 ? 7.492 3.392 5.061 1.00 78.12 94 CYS A CA 1
ATOM 674 C C . CYS A 1 94 ? 7.397 3.073 6.557 1.00 78.12 94 CYS A C 1
ATOM 676 O O . CYS A 1 94 ? 7.785 1.990 6.996 1.00 78.12 94 CYS A O 1
ATOM 678 N N . ARG A 1 95 ? 6.909 4.020 7.366 1.00 83.88 95 ARG A N 1
ATOM 679 C CA . ARG A 1 95 ? 6.719 3.823 8.810 1.00 83.88 95 ARG A CA 1
ATOM 680 C C . ARG A 1 95 ? 5.247 3.904 9.180 1.00 83.88 95 ARG A C 1
ATOM 682 O O . ARG A 1 95 ? 4.540 4.791 8.713 1.00 83.88 95 ARG A O 1
ATOM 689 N N . GLY A 1 96 ? 4.831 3.017 10.078 1.00 88.00 96 GLY A N 1
ATOM 690 C CA . GLY A 1 96 ? 3.461 2.958 10.580 1.00 88.00 96 GLY A CA 1
ATOM 691 C C . GLY A 1 96 ? 2.484 2.269 9.628 1.00 88.00 96 GLY A C 1
ATOM 692 O O . GLY A 1 96 ? 2.812 1.891 8.503 1.00 88.00 96 GLY A O 1
ATOM 693 N N . CYS A 1 97 ? 1.267 2.065 10.109 1.00 91.00 97 CYS A N 1
ATOM 694 C CA . CYS A 1 97 ? 0.198 1.475 9.322 1.00 91.00 97 CYS A CA 1
ATOM 695 C C . CYS A 1 97 ? -0.320 2.480 8.294 1.00 91.00 97 CYS A C 1
ATOM 697 O O . CYS A 1 97 ? -0.459 3.660 8.595 1.00 91.00 97 CYS A O 1
ATOM 699 N N . GLY A 1 98 ? -0.619 2.007 7.081 1.00 86.94 98 GLY A N 1
ATOM 700 C CA . GLY A 1 98 ? -1.133 2.831 5.976 1.00 86.94 98 GLY A CA 1
ATOM 701 C C . GLY A 1 98 ? -0.081 3.321 4.985 1.00 86.94 98 GLY A C 1
ATOM 702 O O . GLY A 1 98 ? -0.424 3.598 3.840 1.00 86.94 98 GLY A O 1
ATOM 703 N N . CYS A 1 99 ? 1.200 3.308 5.352 1.00 84.62 99 CYS A N 1
ATOM 704 C CA . CYS A 1 99 ? 2.262 3.847 4.501 1.00 84.62 99 CYS A CA 1
ATOM 705 C C . CYS A 1 99 ? 2.397 3.107 3.146 1.00 84.62 99 CYS A C 1
ATOM 707 O O . CYS A 1 99 ? 2.777 3.710 2.145 1.00 84.62 99 CYS A O 1
ATOM 709 N N . LYS A 1 100 ? 2.020 1.818 3.087 1.00 78.12 100 LYS A N 1
ATOM 710 C CA . LYS A 1 100 ? 1.957 1.009 1.853 1.00 78.12 100 LYS A CA 1
ATOM 711 C C . LYS A 1 100 ? 0.613 1.109 1.104 1.00 78.12 100 LYS A C 1
ATOM 713 O O . LYS A 1 100 ? 0.332 0.294 0.236 1.00 78.12 100 LYS A O 1
ATOM 718 N N . GLY A 1 101 ? -0.246 2.073 1.443 1.00 80.12 101 GLY A N 1
ATOM 719 C CA . GLY A 1 101 ? -1.589 2.220 0.856 1.00 80.12 101 GLY A CA 1
ATOM 720 C C . GLY A 1 101 ? -2.694 1.429 1.570 1.00 80.12 101 GLY A C 1
ATOM 721 O O . GLY A 1 101 ? -3.792 1.268 1.039 1.00 80.12 101 GLY A O 1
ATOM 722 N N . GLY A 1 102 ? -2.412 0.924 2.773 1.00 88.12 102 GLY A N 1
ATOM 723 C CA . GLY A 1 102 ? -3.414 0.307 3.644 1.00 88.12 102 GLY A CA 1
ATOM 724 C C . GLY A 1 102 ? -4.310 1.337 4.353 1.00 88.12 102 GLY A C 1
ATOM 725 O O . GLY A 1 102 ? -4.067 2.539 4.258 1.00 88.12 102 GLY A O 1
ATOM 726 N N . PRO A 1 103 ? -5.296 0.885 5.143 1.00 91.56 103 PRO A N 1
ATOM 727 C CA . PRO A 1 103 ? -6.263 1.756 5.812 1.00 91.56 103 PRO A CA 1
ATOM 728 C C . PRO A 1 103 ? -5.689 2.598 6.955 1.00 91.56 103 PRO A C 1
ATOM 730 O O . PRO A 1 103 ? -6.405 3.417 7.509 1.00 91.56 103 PRO A O 1
ATOM 733 N N . GLY A 1 104 ? -4.427 2.421 7.345 1.00 92.62 104 GLY A N 1
ATOM 734 C CA . GLY A 1 104 ? -3.792 3.299 8.332 1.00 92.62 104 GLY A CA 1
ATOM 735 C C . GLY A 1 104 ? -4.037 2.950 9.800 1.00 92.62 104 GLY A C 1
ATOM 736 O O . GLY A 1 104 ? -3.587 3.691 10.674 1.00 92.62 104 GLY A O 1
ATOM 737 N N . TYR A 1 105 ? -4.700 1.824 10.079 1.00 94.25 105 TYR A N 1
ATOM 738 C CA . TYR A 1 105 ? -5.019 1.372 11.434 1.00 94.25 105 TYR A CA 1
ATOM 739 C C . TYR A 1 105 ? -4.101 0.250 11.920 1.00 94.25 105 TYR A C 1
ATOM 741 O O . TYR A 1 105 ? -3.767 -0.678 11.174 1.00 94.25 105 TYR A O 1
ATOM 749 N N . ARG A 1 106 ? -3.741 0.314 13.204 1.00 95.94 106 ARG A N 1
ATOM 750 C CA . ARG A 1 106 ? -3.089 -0.768 13.947 1.00 95.94 106 ARG A CA 1
ATOM 751 C C . ARG A 1 106 ? -4.112 -1.487 14.816 1.00 95.94 106 ARG A C 1
ATOM 753 O O . ARG A 1 106 ? -4.814 -0.849 15.597 1.00 95.94 106 ARG A O 1
ATOM 760 N N . GLY A 1 107 ? -4.176 -2.804 14.679 1.00 95.06 107 GLY A N 1
ATOM 761 C CA . GLY A 1 107 ? -5.054 -3.655 15.465 1.00 95.06 107 GLY A CA 1
ATOM 762 C C . GLY A 1 107 ? -4.553 -3.852 16.898 1.00 95.06 107 GLY A C 1
ATOM 763 O O . GLY A 1 107 ? -3.395 -3.551 17.206 1.00 95.06 107 GLY A O 1
ATOM 764 N N . PRO A 1 108 ? -5.393 -4.426 17.771 1.00 95.12 108 PRO A N 1
ATOM 765 C CA . PRO A 1 108 ? -5.043 -4.690 19.169 1.00 95.12 108 PRO A CA 1
ATOM 766 C C . PRO A 1 108 ? -3.894 -5.699 19.320 1.00 95.12 108 PRO A C 1
ATOM 768 O O . PRO A 1 108 ? -3.166 -5.675 20.305 1.00 95.12 108 PRO A O 1
ATOM 771 N N . ASN A 1 109 ? -3.667 -6.545 18.312 1.00 93.62 109 ASN A N 1
ATOM 772 C CA . ASN A 1 109 ? -2.512 -7.445 18.234 1.00 93.62 109 ASN A CA 1
ATOM 773 C C . ASN A 1 109 ? -1.187 -6.729 17.886 1.00 93.62 109 ASN A C 1
ATOM 775 O O . ASN A 1 109 ? -0.176 -7.390 17.654 1.00 93.62 109 ASN A O 1
ATOM 779 N N . GLY A 1 110 ? -1.192 -5.399 17.761 1.00 93.56 110 GLY A N 1
ATOM 780 C CA . GLY A 1 110 ? -0.026 -4.600 17.397 1.00 93.56 110 GLY A CA 1
ATOM 781 C C . GLY A 1 110 ? 0.338 -4.636 15.909 1.00 93.56 110 GLY A C 1
ATOM 782 O O . GLY A 1 110 ? 1.306 -3.982 15.516 1.00 93.56 110 GLY A O 1
ATOM 783 N N . ARG A 1 111 ? -0.414 -5.343 15.055 1.00 93.56 111 ARG A N 1
ATOM 784 C CA . ARG A 1 111 ? -0.156 -5.444 13.606 1.00 93.56 111 ARG A CA 1
ATOM 785 C C .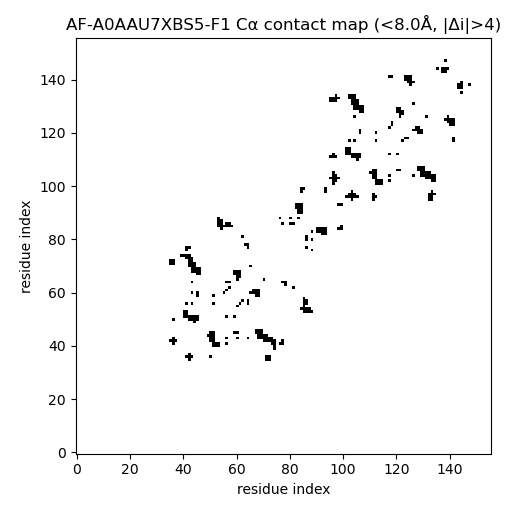 ARG A 1 111 ? -0.990 -4.435 12.818 1.00 93.56 111 ARG A C 1
ATOM 787 O O . ARG A 1 111 ? -2.051 -4.006 13.264 1.00 93.56 111 ARG A O 1
ATOM 794 N N . CYS A 1 112 ? -0.517 -4.066 11.630 1.00 93.56 112 CYS A N 1
ATOM 795 C CA . CYS A 1 112 ? -1.298 -3.236 10.718 1.00 93.56 112 CYS A CA 1
ATOM 796 C C . CYS A 1 112 ? -2.460 -4.021 10.121 1.00 93.56 112 CYS A C 1
ATOM 798 O O . CYS A 1 112 ? -2.284 -5.163 9.698 1.00 93.56 112 CYS A O 1
ATOM 800 N N . VAL A 1 113 ? -3.633 -3.396 10.092 1.00 94.31 113 VAL A N 1
ATOM 801 C CA . VAL A 1 113 ? -4.862 -4.001 9.579 1.00 94.31 113 VAL A CA 1
ATOM 802 C C . VAL A 1 113 ? -4.971 -3.722 8.084 1.00 94.31 113 VAL A C 1
ATOM 804 O O . VAL A 1 113 ? -4.718 -2.601 7.641 1.00 94.31 113 VAL A O 1
ATOM 807 N N . GLY A 1 114 ? -5.311 -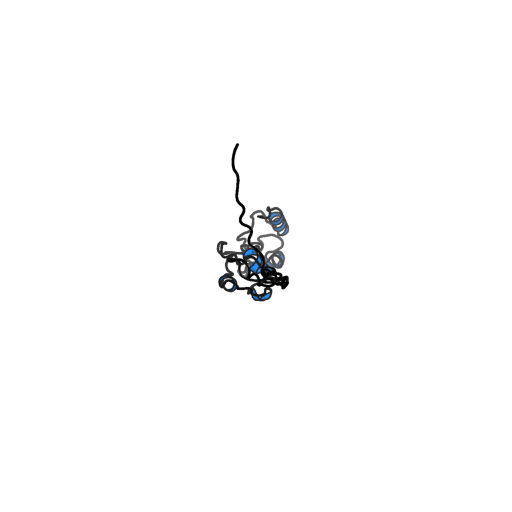4.741 7.295 1.00 92.19 114 GLY A N 1
ATOM 808 C CA . GLY A 1 114 ? -5.580 -4.599 5.863 1.00 92.19 114 GLY A CA 1
ATOM 809 C C . GLY A 1 114 ? -7.038 -4.229 5.582 1.00 92.19 114 GLY A C 1
ATOM 810 O O . GLY A 1 114 ? -7.911 -4.475 6.409 1.00 92.19 114 GLY A O 1
ATOM 811 N N . TRP A 1 115 ? -7.318 -3.700 4.385 1.00 92.19 115 TRP A N 1
ATOM 812 C CA . TRP A 1 115 ? -8.667 -3.290 3.958 1.00 92.19 115 TRP A CA 1
ATOM 813 C C . TRP A 1 115 ? -9.737 -4.362 4.205 1.00 92.19 115 TRP A C 1
ATOM 815 O O . TRP A 1 115 ? -10.762 -4.090 4.818 1.00 92.19 115 TRP A O 1
ATOM 825 N N . LYS A 1 116 ? -9.450 -5.611 3.819 1.00 91.75 116 LYS A N 1
ATOM 826 C CA . LYS A 1 116 ? -10.379 -6.747 3.953 1.00 91.75 116 LYS A CA 1
ATOM 827 C C . LYS A 1 116 ? -10.721 -7.109 5.403 1.00 91.75 116 LYS A C 1
ATOM 829 O O . LYS A 1 116 ? -11.743 -7.738 5.647 1.00 91.75 116 LYS A O 1
ATOM 834 N N . GLU A 1 117 ? -9.864 -6.758 6.359 1.00 94.12 117 GLU A N 1
ATOM 835 C CA . GLU A 1 117 ? -10.029 -7.130 7.768 1.00 94.12 117 GLU A CA 1
ATOM 836 C C . GLU A 1 117 ? -10.463 -5.957 8.645 1.00 94.12 117 GLU A C 1
ATOM 838 O O . GLU A 1 117 ? -10.746 -6.159 9.824 1.00 94.12 117 GLU A O 1
ATOM 843 N N . LEU A 1 118 ? -10.539 -4.746 8.088 1.00 93.75 118 LEU A N 1
ATOM 844 C CA . LEU A 1 118 ? -10.741 -3.515 8.843 1.00 93.75 118 LEU A CA 1
ATOM 845 C C . LEU A 1 118 ? -12.026 -3.548 9.679 1.00 93.75 118 LEU A C 1
ATOM 847 O O . LEU A 1 118 ? -11.960 -3.392 10.896 1.00 93.75 118 LEU A O 1
ATOM 851 N N . ALA A 1 119 ? -13.163 -3.867 9.055 1.00 93.94 119 ALA A N 1
ATOM 852 C CA . ALA A 1 119 ? -14.456 -4.013 9.737 1.00 93.94 119 ALA A CA 1
ATOM 853 C C . ALA A 1 119 ? -14.435 -5.086 10.823 1.00 93.94 119 ALA A C 1
ATOM 855 O O . ALA A 1 119 ? -15.015 -4.914 11.891 1.00 93.94 119 ALA A O 1
ATOM 856 N N . ARG A 1 120 ? -13.748 -6.197 10.552 1.00 95.69 120 ARG A N 1
ATOM 857 C CA . ARG A 1 120 ? -13.692 -7.353 11.446 1.00 95.69 120 ARG A CA 1
ATOM 858 C C . ARG A 1 120 ? -12.814 -7.095 12.670 1.00 95.69 120 ARG A C 1
ATOM 860 O O . ARG A 1 120 ? -13.128 -7.584 13.747 1.00 95.69 120 ARG A O 1
ATOM 867 N N . VAL A 1 121 ? -11.698 -6.387 12.495 1.00 95.56 121 VAL A N 1
ATOM 868 C CA . VAL A 1 121 ? -10.687 -6.170 13.543 1.00 95.56 121 VAL A CA 1
ATOM 869 C C . VAL A 1 121 ? -10.943 -4.881 14.316 1.00 95.56 121 VAL A C 1
ATOM 871 O O . VAL A 1 121 ? -10.830 -4.882 15.537 1.00 95.56 121 VAL A O 1
ATOM 874 N N . CYS A 1 122 ? -11.271 -3.792 13.623 1.00 94.62 122 CYS A N 1
ATOM 875 C CA . CYS A 1 122 ? -11.489 -2.486 14.242 1.00 94.62 122 CYS A CA 1
ATOM 876 C C . CYS A 1 122 ? -12.955 -2.265 14.616 1.00 94.62 122 CYS A C 1
ATOM 878 O O . CYS A 1 122 ? -13.220 -1.612 15.619 1.00 94.62 122 CYS A O 1
ATOM 880 N N . GLY A 1 123 ? -13.888 -2.851 13.864 1.00 92.88 123 GLY A N 1
ATOM 881 C CA . GLY A 1 123 ? -15.325 -2.614 13.983 1.00 92.88 123 GLY A CA 1
ATOM 882 C C . GLY A 1 123 ? -15.872 -1.795 12.811 1.00 92.88 123 GLY A C 1
ATOM 883 O O . GLY A 1 123 ? -15.119 -1.256 12.002 1.00 92.88 123 GLY A O 1
ATOM 884 N N . ALA A 1 124 ? -17.202 -1.707 12.715 1.00 90.31 124 ALA A N 1
ATOM 885 C CA . ALA A 1 124 ? -17.880 -0.903 11.690 1.00 90.31 124 ALA A CA 1
ATOM 886 C C . ALA A 1 124 ? -17.704 0.614 11.909 1.00 90.31 124 ALA A C 1
ATOM 888 O O . ALA A 1 124 ? -17.708 1.388 10.951 1.00 90.31 124 ALA A O 1
ATOM 889 N N . VAL A 1 125 ? -17.525 1.018 13.171 1.00 92.94 125 VAL A N 1
ATOM 890 C CA . VAL A 1 125 ? -17.225 2.390 13.591 1.00 92.94 125 VAL A CA 1
ATOM 891 C C . VAL A 1 125 ? -15.747 2.474 13.954 1.00 92.94 125 VAL A C 1
ATOM 893 O O . VAL A 1 125 ? -15.236 1.651 14.717 1.00 92.94 125 VAL A O 1
ATOM 896 N N . LEU A 1 126 ? -15.064 3.468 13.400 1.00 91.62 126 LEU A N 1
ATOM 897 C CA . LEU A 1 126 ? -13.647 3.726 13.595 1.00 91.62 126 LEU A CA 1
ATOM 898 C C . LEU A 1 126 ? -13.440 4.783 14.699 1.00 91.62 126 LEU A C 1
ATOM 900 O O . LEU A 1 126 ? -14.280 5.656 14.891 1.00 91.62 126 LEU A O 1
ATOM 904 N N . PRO A 1 127 ? -12.326 4.721 15.450 1.00 89.12 127 PRO A N 1
ATOM 905 C CA . PRO A 1 127 ? -11.245 3.745 15.320 1.00 89.12 127 PRO A CA 1
ATOM 906 C C . PRO A 1 127 ? -11.576 2.388 15.971 1.00 89.12 127 PRO A C 1
ATOM 908 O O . PRO A 1 127 ? -10.834 1.426 15.772 1.00 89.12 127 PRO A O 1
ATOM 911 N N . GLY A 1 128 ? -12.682 2.307 16.719 1.00 92.19 128 GLY A N 1
ATOM 912 C CA . GLY A 1 128 ? -13.150 1.106 17.407 1.00 92.19 128 GLY A CA 1
ATOM 913 C C . GLY A 1 128 ? -12.062 0.470 18.276 1.00 92.19 128 GLY A C 1
ATOM 914 O O . GLY A 1 128 ? -11.499 1.134 19.143 1.00 92.19 128 GLY A O 1
ATOM 915 N N . ALA A 1 129 ? -11.744 -0.805 18.039 1.00 93.00 129 ALA A N 1
ATOM 916 C CA . ALA A 1 129 ? -10.683 -1.525 18.759 1.00 93.00 129 ALA A CA 1
ATOM 917 C C . ALA A 1 129 ? -9.254 -1.230 18.251 1.00 93.00 129 ALA A C 1
ATOM 919 O O . ALA A 1 129 ? -8.280 -1.788 18.761 1.00 93.00 129 ALA A O 1
ATOM 920 N N . CYS A 1 130 ? -9.111 -0.391 17.226 1.00 95.44 130 CYS A N 1
ATOM 921 C CA . CYS A 1 130 ? -7.838 -0.087 16.590 1.00 95.44 130 CYS A CA 1
ATOM 922 C C . CYS A 1 130 ? -7.295 1.288 16.979 1.00 95.44 130 CYS A C 1
ATOM 924 O O . CYS A 1 130 ? -7.989 2.151 17.507 1.00 95.44 130 CYS A O 1
ATOM 926 N N . LYS A 1 131 ? -6.022 1.514 16.652 1.00 94.56 131 LYS A N 1
ATOM 927 C CA . LYS A 1 131 ? -5.358 2.814 16.745 1.00 94.56 131 LYS A CA 1
ATOM 928 C C . LYS A 1 131 ? -5.139 3.386 15.347 1.00 94.56 131 LYS A C 1
ATOM 930 O O . LYS A 1 131 ? -4.545 2.719 14.501 1.00 94.56 131 LYS A O 1
ATOM 935 N N . ALA A 1 132 ? -5.582 4.618 15.116 1.00 92.75 132 ALA A N 1
ATOM 936 C CA . ALA A 1 132 ? -5.272 5.350 13.892 1.00 92.75 132 ALA A CA 1
ATOM 937 C C . ALA A 1 132 ? -3.812 5.839 13.914 1.00 92.75 132 ALA A C 1
ATOM 939 O O . ALA A 1 132 ? -3.376 6.436 14.900 1.00 92.75 132 ALA A O 1
ATOM 940 N N . GLU A 1 133 ? -3.060 5.593 12.837 1.00 91.69 133 GLU A N 1
ATOM 941 C CA . GLU A 1 133 ? -1.690 6.105 12.667 1.00 91.69 133 GLU A CA 1
ATOM 942 C C . GLU A 1 133 ? -1.565 7.063 11.480 1.00 91.69 133 GLU A C 1
ATOM 944 O O . GLU A 1 133 ? -1.006 8.144 11.631 1.00 91.69 133 GLU A O 1
ATOM 949 N N . GLN A 1 134 ? -2.096 6.689 10.311 1.00 87.94 134 GLN A N 1
ATOM 950 C CA . GLN A 1 134 ? -2.036 7.504 9.084 1.00 87.94 134 GLN A CA 1
ATOM 951 C C . GLN A 1 134 ? -3.408 7.659 8.415 1.00 87.94 134 GLN A C 1
ATOM 953 O O . GLN A 1 134 ? -3.537 7.605 7.192 1.00 87.94 134 GLN A O 1
ATOM 958 N N . VAL A 1 135 ? -4.448 7.818 9.228 1.00 85.81 135 VAL A N 1
ATOM 959 C CA . VAL A 1 135 ? -5.835 7.952 8.765 1.00 85.81 135 VAL A CA 1
ATOM 960 C C . VAL A 1 135 ? -6.254 9.416 8.776 1.00 85.81 135 VAL A C 1
ATOM 962 O O . VAL A 1 135 ? -5.712 10.214 9.537 1.00 85.81 135 VAL A O 1
ATOM 965 N N . ASP A 1 136 ? -7.223 9.780 7.938 1.00 85.94 136 ASP A N 1
ATOM 966 C CA . ASP A 1 136 ? -7.877 11.084 8.050 1.00 85.94 136 ASP A CA 1
ATOM 967 C C . ASP A 1 136 ? -8.789 11.123 9.275 1.00 85.94 136 ASP A C 1
ATOM 969 O O . ASP A 1 136 ? -9.560 10.195 9.512 1.00 85.94 136 ASP A O 1
ATOM 973 N N . GLY A 1 137 ? -8.713 12.211 10.039 1.00 82.00 137 GLY A N 1
ATOM 974 C CA . GLY A 1 137 ? -9.469 12.368 11.281 1.00 82.00 137 GLY A CA 1
ATOM 975 C C . GLY A 1 137 ? -10.989 12.439 11.108 1.00 82.00 137 GLY A C 1
ATOM 976 O O . GLY A 1 137 ? -11.695 12.318 12.099 1.00 82.00 137 GLY A O 1
ATOM 977 N N . ARG A 1 138 ? -11.505 12.617 9.883 1.00 85.19 138 ARG A N 1
ATOM 978 C CA . ARG A 1 138 ? -12.952 12.653 9.587 1.00 85.19 138 ARG A CA 1
ATOM 979 C C . ARG A 1 138 ? -13.542 11.283 9.247 1.00 85.19 138 ARG A C 1
ATOM 981 O O . ARG A 1 138 ? -14.738 11.171 9.001 1.00 85.19 138 ARG A O 1
ATOM 988 N N . ALA A 1 139 ? -12.712 10.248 9.165 1.00 87.44 139 ALA A N 1
ATOM 989 C CA . ALA A 1 139 ? -13.132 8.902 8.807 1.00 87.44 139 ALA A CA 1
ATOM 990 C C . ALA A 1 139 ? -13.674 8.142 10.032 1.00 87.44 139 ALA A C 1
ATOM 992 O O . ALA A 1 139 ? -12.995 7.290 10.601 1.00 87.44 139 ALA A O 1
ATOM 993 N N . GLU A 1 140 ? -14.899 8.467 10.448 1.00 90.81 140 GLU A N 1
ATOM 994 C CA . GLU A 1 140 ? -15.565 7.841 11.607 1.00 90.81 140 GLU A CA 1
ATOM 995 C C . GLU A 1 140 ? -16.119 6.439 11.305 1.00 90.81 140 GLU A C 1
ATOM 997 O O . GLU A 1 140 ? -16.348 5.638 12.208 1.00 90.81 140 GLU A O 1
ATOM 1002 N N . THR A 1 141 ? -16.317 6.107 10.031 1.00 93.69 141 THR A N 1
ATOM 1003 C CA . THR A 1 141 ? -16.740 4.781 9.565 1.00 93.69 141 THR A CA 1
ATOM 1004 C C . THR A 1 141 ? -15.863 4.332 8.407 1.00 93.69 141 THR A C 1
ATOM 1006 O O . THR A 1 141 ? -15.189 5.141 7.763 1.00 93.69 141 THR A O 1
ATOM 1009 N N . ILE A 1 142 ? -15.889 3.033 8.115 1.00 91.69 142 ILE A N 1
ATOM 1010 C CA . ILE A 1 142 ? -15.157 2.467 6.972 1.00 91.69 142 ILE A CA 1
ATOM 1011 C C . ILE A 1 142 ? -15.638 3.091 5.663 1.00 91.69 142 ILE A C 1
ATOM 1013 O O . ILE A 1 142 ? -14.820 3.514 4.855 1.00 91.69 142 ILE A O 1
ATOM 1017 N N . GLU A 1 143 ? -16.950 3.244 5.502 1.00 93.00 143 GLU A N 1
ATOM 1018 C CA . GLU A 1 143 ? -17.536 3.900 4.333 1.00 93.00 143 GLU A CA 1
ATOM 1019 C C . GLU A 1 143 ? -17.073 5.362 4.209 1.00 93.00 143 GLU A C 1
ATOM 1021 O O . GLU A 1 143 ? -16.646 5.793 3.138 1.00 93.00 143 GLU A O 1
ATOM 1026 N N . ALA A 1 144 ? -17.085 6.130 5.305 1.00 91.62 144 ALA A N 1
ATOM 1027 C CA . ALA A 1 144 ? -16.593 7.509 5.299 1.00 91.62 144 ALA A CA 1
ATOM 1028 C C . ALA A 1 144 ? -15.106 7.578 4.915 1.00 91.62 144 ALA A C 1
ATOM 1030 O O . ALA A 1 144 ? -14.690 8.472 4.173 1.00 91.62 144 ALA A O 1
ATOM 1031 N N . GLN A 1 145 ? -14.306 6.613 5.374 1.00 90.75 145 GLN A N 1
ATOM 1032 C CA . GLN A 1 145 ? -12.901 6.501 5.009 1.00 90.75 145 GLN A CA 1
ATOM 1033 C C . GLN A 1 145 ? -12.701 6.208 3.520 1.00 90.75 145 GLN A C 1
ATOM 1035 O O . GLN A 1 145 ? -11.884 6.862 2.865 1.00 90.75 145 GLN A O 1
ATOM 1040 N N . GLU A 1 146 ? -13.417 5.218 2.992 1.00 89.69 146 GLU A N 1
ATOM 1041 C CA . GLU A 1 146 ? -13.345 4.812 1.589 1.00 89.69 146 GLU A CA 1
ATOM 1042 C C . GLU A 1 146 ? -13.761 5.965 0.678 1.00 89.69 146 GLU A C 1
ATOM 1044 O O . GLU A 1 146 ? -13.021 6.312 -0.246 1.00 89.69 146 GLU A O 1
ATOM 1049 N N . ASN A 1 147 ? -14.863 6.642 1.005 1.00 91.00 147 ASN A N 1
ATOM 1050 C CA . ASN A 1 147 ? -15.324 7.835 0.300 1.00 91.00 147 ASN A CA 1
ATOM 1051 C C . ASN A 1 147 ? -14.284 8.957 0.346 1.00 91.00 147 ASN A C 1
ATOM 1053 O O . ASN A 1 147 ? -13.990 9.590 -0.674 1.00 91.00 147 ASN A O 1
ATOM 1057 N N . PHE A 1 148 ? -13.666 9.182 1.508 1.00 87.62 148 PHE A N 1
ATOM 1058 C CA . PHE A 1 148 ? -12.619 10.183 1.635 1.00 87.62 148 PHE A CA 1
ATOM 1059 C C . PHE A 1 148 ? -11.409 9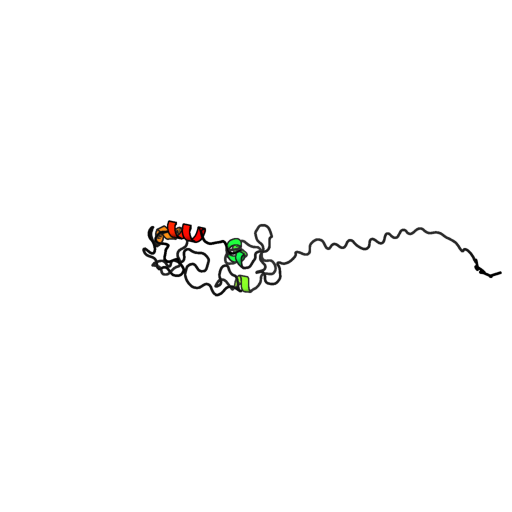.866 0.741 1.00 87.62 148 PHE A C 1
ATOM 1061 O O . PHE A 1 148 ? -10.915 10.745 0.033 1.00 87.62 148 PHE A O 1
ATOM 1068 N N . ILE A 1 149 ? -10.943 8.618 0.713 1.00 83.69 149 ILE A N 1
ATOM 1069 C CA . ILE A 1 149 ? -9.822 8.211 -0.145 1.00 83.69 149 ILE A CA 1
ATOM 1070 C C . ILE A 1 149 ? -10.201 8.292 -1.623 1.00 83.69 149 ILE A C 1
ATOM 1072 O O . ILE A 1 149 ? -9.407 8.803 -2.413 1.00 83.69 149 ILE A O 1
ATOM 1076 N N . ALA A 1 150 ? -11.404 7.849 -1.990 1.00 86.56 150 ALA A N 1
ATOM 1077 C CA . ALA A 1 150 ? -11.913 7.918 -3.356 1.00 86.56 150 ALA A CA 1
ATOM 1078 C C . ALA A 1 150 ? -12.016 9.363 -3.868 1.00 86.56 150 ALA A C 1
ATOM 1080 O O . ALA A 1 150 ? -11.780 9.610 -5.050 1.00 86.56 150 ALA A O 1
ATOM 1081 N N . SER A 1 151 ? -12.306 10.321 -2.981 1.00 86.75 151 SER A N 1
ATOM 1082 C CA . SER A 1 151 ? -12.369 11.745 -3.326 1.00 86.75 151 SER A CA 1
ATOM 1083 C C . SER A 1 151 ? -10.998 12.399 -3.544 1.00 86.75 151 SER A C 1
ATOM 1085 O O . SER A 1 151 ? -10.922 13.484 -4.125 1.00 86.75 151 SER A O 1
ATOM 1087 N N . LYS A 1 152 ? -9.896 11.776 -3.093 1.00 82.81 152 LYS A N 1
ATOM 1088 C CA . LYS A 1 152 ? -8.560 12.350 -3.286 1.00 82.81 152 LYS A CA 1
ATOM 1089 C C . LYS A 1 152 ? -8.182 12.312 -4.768 1.00 82.81 152 LYS A C 1
ATOM 1091 O O . LYS A 1 152 ? -8.319 11.269 -5.410 1.00 82.81 152 LYS A O 1
ATOM 1096 N N . PRO A 1 153 ? -7.615 13.402 -5.315 1.00 81.88 153 PRO A N 1
ATOM 1097 C CA . PRO A 1 153 ? -7.101 13.382 -6.674 1.00 81.88 153 PRO A CA 1
ATOM 1098 C C . PRO A 1 153 ? -6.012 12.313 -6.785 1.00 81.88 153 PRO A C 1
ATOM 1100 O O . PRO A 1 153 ? -5.068 12.279 -5.988 1.00 81.88 153 PRO A O 1
ATOM 1103 N N . LYS A 1 154 ? -6.134 11.435 -7.787 1.00 71.44 154 LYS A N 1
ATOM 1104 C CA . LYS A 1 154 ? -5.070 10.484 -8.118 1.00 71.44 154 LYS A CA 1
ATOM 1105 C C . LYS A 1 154 ? -3.838 11.300 -8.511 1.00 71.44 154 LYS A C 1
ATOM 1107 O O . LYS A 1 154 ? -3.885 12.033 -9.497 1.00 71.44 154 LYS A O 1
ATOM 1112 N N . ARG A 1 155 ? -2.761 11.216 -7.720 1.00 61.78 155 ARG A N 1
ATOM 1113 C CA . ARG A 1 155 ? -1.477 11.841 -8.068 1.00 61.78 155 ARG A CA 1
ATOM 1114 C C . ARG A 1 155 ? -1.001 11.196 -9.375 1.00 61.78 155 ARG A C 1
ATOM 1116 O O . ARG A 1 155 ? -0.777 9.987 -9.389 1.00 61.78 155 ARG A O 1
ATOM 1123 N N . ARG A 1 156 ? -0.995 11.986 -10.455 1.00 43.56 156 ARG A N 1
ATOM 1124 C CA . ARG A 1 156 ? -0.480 11.603 -11.777 1.00 43.56 156 ARG A CA 1
ATOM 1125 C C . ARG A 1 156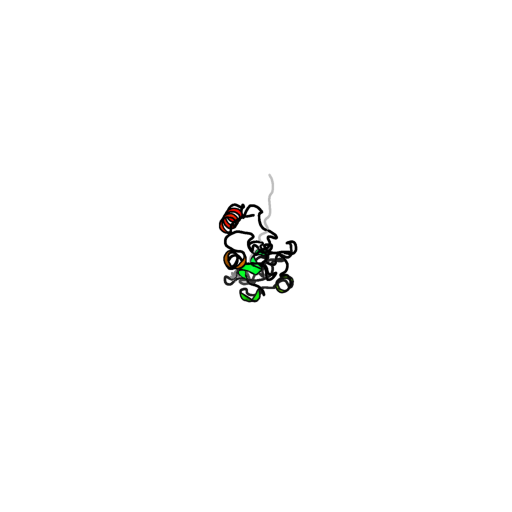 ? 1.034 11.485 -11.736 1.00 43.56 156 ARG A C 1
ATOM 1127 O O . ARG A 1 156 ? 1.650 12.322 -11.041 1.00 43.56 156 ARG A O 1
#

Radius of gyration: 33.55 Å; Cα contacts (8 Å, |Δi|>4): 212; chains: 1; bounding box: 61×50×102 Å

Secondary structure (DSSP, 8-state):
------------------------------TT----PPTTS--EE-TTSPBPPHHHHHHHH-SSGGGT-EESS--HHHHH--SSGGG-TTSPP--STTTTSS--EEPTTSSBPPGGGHHHHH-SBSSTTSEESS--TT--BHHHHHHHHHHS----

pLDDT: mean 77.95, std 17.47, range [37.59, 95.94]

Foldseek 3Di:
DDDDDDDDDDDDDDDDDDDPPPPCPDPPPVPDPPPQPDPPAQQWAAPVRDGDGLQCQCVGQNVLSVNGTDGRPGDPQSNPQPQAQSSDPPGDGQDAACSNPAQQKQFPVRHHDGLVCCCVGCNQFPPRRIDGGPFDPQCRGSVSRVVVVVPDPDDD

Mean predicted aligned error: 14.56 Å

Organism: NCBI:txid3162530

Sequence (156 aa):
MSRPPRRRISPPCLAAALRVAAIALGLGITLGGAFACEAGAPGWRDDAGHCVTWRQLEDRCGIPPSTHCTPDNPDPASETLVATPKGDPSAPPCRGCGCKGGPGYRGPNGRCVGWKELARVCGAVLPGACKAEQVDGRAETIEAQENFIASKPKRR